Protein AF-A0A3D6BLB6-F1 (afdb_monomer_lite)

Sequence (50 aa):
MDDKQILDLYWERSEAAISETSKKYGKYCRYIAFNILHNDEDSEECVNDT

Structure (mmCIF, N/CA/C/O backbone):
data_AF-A0A3D6BLB6-F1
#
_entry.id   AF-A0A3D6BLB6-F1
#
loop_
_atom_site.group_PDB
_atom_site.id
_atom_site.type_symbol
_atom_site.label_atom_id
_atom_site.label_alt_id
_atom_site.label_comp_id
_atom_site.label_asym_id
_atom_site.label_entity_id
_atom_site.label_seq_id
_atom_site.pdbx_PDB_ins_code
_atom_site.Cartn_x
_atom_site.Cartn_y
_atom_site.Cartn_z
_atom_site.occupancy
_atom_site.B_iso_or_equiv
_atom_site.auth_seq_id
_atom_site.auth_comp_id
_atom_site.auth_asym_id
_atom_site.auth_atom_id
_atom_site.pdbx_PDB_model_num
ATOM 1 N N . MET A 1 1 ? -6.949 -7.487 9.353 1.00 85.44 1 MET A N 1
ATOM 2 C CA . MET A 1 1 ? -8.358 -7.066 9.247 1.00 85.44 1 MET A CA 1
ATOM 3 C C . MET A 1 1 ? -8.942 -7.578 7.930 1.00 85.44 1 MET A C 1
ATOM 5 O O . MET A 1 1 ? -8.166 -7.851 7.012 1.00 85.44 1 MET A O 1
ATOM 9 N N . ASP A 1 2 ? -10.256 -7.785 7.835 1.00 95.44 2 ASP A N 1
ATOM 10 C CA . ASP A 1 2 ? -10.933 -8.075 6.556 1.00 95.44 2 ASP A CA 1
ATOM 11 C C . ASP A 1 2 ? -11.166 -6.782 5.737 1.00 95.44 2 ASP A C 1
ATOM 13 O O . ASP A 1 2 ? -10.958 -5.685 6.243 1.00 95.44 2 ASP A O 1
ATOM 17 N N . ASP A 1 3 ? -11.549 -6.902 4.463 1.00 97.38 3 ASP A N 1
ATOM 18 C CA . ASP A 1 3 ? -11.767 -5.739 3.589 1.00 97.38 3 ASP A CA 1
ATOM 19 C C . ASP A 1 3 ? -12.965 -4.898 3.983 1.00 97.38 3 ASP A C 1
ATOM 21 O O . ASP A 1 3 ? -12.878 -3.676 3.920 1.00 97.38 3 ASP A O 1
ATOM 25 N N . LYS A 1 4 ? -14.068 -5.516 4.415 1.00 98.06 4 LYS A N 1
ATOM 26 C CA . LYS A 1 4 ? -15.251 -4.749 4.830 1.00 98.06 4 LYS A CA 1
ATOM 27 C C . LYS A 1 4 ? -14.918 -3.870 6.024 1.00 98.06 4 LYS A C 1
ATOM 29 O O . LYS A 1 4 ? -15.194 -2.681 6.010 1.00 98.06 4 LYS A O 1
ATOM 34 N N . GLN A 1 5 ? -14.218 -4.445 6.990 1.00 98.00 5 GLN A N 1
ATOM 35 C CA . GLN A 1 5 ? -13.731 -3.726 8.155 1.00 98.00 5 GLN A CA 1
ATOM 36 C C . GLN A 1 5 ? -12.775 -2.568 7.794 1.00 98.00 5 GLN A C 1
ATOM 38 O O . GLN A 1 5 ? -12.880 -1.487 8.365 1.00 98.00 5 GLN A O 1
ATOM 43 N N . ILE A 1 6 ? -11.856 -2.762 6.840 1.00 98.06 6 ILE A N 1
ATOM 44 C CA . ILE A 1 6 ? -10.976 -1.679 6.361 1.00 98.06 6 ILE A CA 1
ATOM 45 C C . ILE A 1 6 ? -11.792 -0.572 5.672 1.00 98.06 6 ILE A C 1
ATOM 47 O O . ILE A 1 6 ? -11.527 0.610 5.882 1.00 98.06 6 ILE A O 1
ATOM 51 N N . LEU A 1 7 ? -12.801 -0.939 4.875 1.00 98.19 7 LEU A N 1
ATOM 52 C CA . LEU A 1 7 ? -13.696 0.020 4.224 1.00 98.19 7 LEU A CA 1
ATOM 53 C C . LEU A 1 7 ? -14.492 0.839 5.244 1.00 98.19 7 LEU A C 1
ATOM 55 O O . LEU A 1 7 ? -14.605 2.050 5.075 1.00 98.19 7 LEU A O 1
ATOM 59 N N . ASP A 1 8 ? -14.985 0.215 6.313 1.00 98.50 8 ASP A N 1
ATOM 60 C CA . ASP A 1 8 ? -15.683 0.913 7.398 1.00 98.50 8 ASP A CA 1
ATOM 61 C C . ASP A 1 8 ? -14.793 2.001 8.027 1.00 98.50 8 ASP A C 1
ATOM 63 O O . ASP A 1 8 ? -15.237 3.136 8.197 1.00 98.50 8 ASP A O 1
ATOM 67 N N . LEU A 1 9 ? -13.501 1.718 8.253 1.00 98.38 9 LEU A N 1
ATOM 68 C CA . LEU A 1 9 ? -12.547 2.724 8.744 1.00 98.38 9 LEU A CA 1
ATOM 69 C C . LEU A 1 9 ? -12.377 3.906 7.776 1.00 98.38 9 LEU A C 1
ATOM 71 O O . LEU A 1 9 ? -12.275 5.052 8.221 1.00 98.38 9 LEU A O 1
ATOM 75 N N . TYR A 1 10 ? -12.356 3.654 6.461 1.00 98.00 10 TYR A N 1
ATOM 76 C CA . TYR A 1 10 ? -12.317 4.726 5.460 1.00 98.00 10 TYR A CA 1
ATOM 77 C C . TYR A 1 10 ? -13.592 5.572 5.483 1.00 98.00 10 TYR A C 1
ATOM 79 O O . TYR A 1 10 ? -13.510 6.801 5.414 1.00 98.00 10 TYR A O 1
ATOM 87 N N . TRP A 1 11 ? -14.762 4.941 5.620 1.00 98.31 11 TRP A N 1
ATOM 88 C CA . TRP A 1 11 ? -16.037 5.652 5.747 1.00 98.31 11 TRP A CA 1
ATOM 89 C C . TRP A 1 11 ? -16.083 6.534 6.996 1.00 98.31 11 TRP A C 1
ATOM 91 O O . TRP A 1 11 ? -16.583 7.658 6.941 1.00 98.31 11 TRP A O 1
ATOM 101 N N . GLU A 1 12 ? -15.493 6.066 8.094 1.00 98.25 12 GLU A N 1
ATOM 102 C CA . GLU A 1 12 ? -15.358 6.808 9.351 1.00 98.25 12 GLU A CA 1
ATOM 103 C C . GLU A 1 12 ? -14.244 7.869 9.331 1.00 98.25 12 GLU A C 1
ATOM 105 O O . GLU A 1 12 ? -14.073 8.597 10.310 1.00 98.25 12 GLU A O 1
ATOM 110 N N . ARG A 1 13 ? -13.492 7.995 8.227 1.00 97.69 13 ARG A N 1
ATOM 111 C CA . ARG A 1 13 ? -12.308 8.869 8.108 1.00 97.69 13 ARG A CA 1
ATOM 112 C C . ARG A 1 13 ? -11.239 8.593 9.174 1.00 97.69 13 ARG A C 1
ATOM 114 O O . ARG A 1 13 ? -10.547 9.507 9.618 1.00 97.69 13 ARG A O 1
ATOM 121 N N . SER A 1 14 ? -11.091 7.335 9.577 1.00 98.25 14 SER A N 1
ATOM 122 C CA . SER A 1 14 ? -10.069 6.907 10.529 1.00 98.25 14 SER A CA 1
ATOM 123 C C . SER A 1 14 ? -8.716 6.711 9.840 1.00 98.25 14 SER A C 1
ATOM 125 O O . SER A 1 14 ? -8.611 5.963 8.868 1.00 98.25 14 SER A O 1
ATOM 127 N N . GLU A 1 15 ? -7.650 7.315 10.374 1.00 97.38 15 GLU A N 1
ATOM 128 C CA . GLU A 1 15 ? -6.279 7.137 9.857 1.00 97.38 15 GLU A CA 1
ATOM 129 C C . GLU A 1 15 ? -5.797 5.680 9.933 1.00 97.38 15 GLU A C 1
ATOM 131 O O . GLU A 1 15 ? -4.946 5.257 9.148 1.00 97.38 15 GLU A O 1
ATOM 136 N N . ALA A 1 16 ? -6.386 4.872 10.822 1.00 97.56 16 ALA A N 1
ATOM 137 C CA . ALA A 1 16 ? -6.097 3.443 10.915 1.00 97.56 16 ALA A CA 1
ATOM 138 C C . ALA A 1 16 ? -6.410 2.684 9.611 1.00 97.56 16 ALA A C 1
ATOM 140 O O . ALA A 1 16 ? -5.827 1.630 9.363 1.00 97.56 16 ALA A O 1
ATOM 141 N N . ALA A 1 17 ? -7.287 3.220 8.754 1.00 97.31 17 ALA A N 1
ATOM 142 C CA . ALA A 1 17 ? -7.573 2.637 7.447 1.00 97.31 17 ALA A CA 1
ATOM 143 C C . ALA A 1 17 ? -6.311 2.537 6.575 1.00 97.31 17 ALA A C 1
ATOM 145 O O . ALA A 1 17 ? -6.106 1.534 5.891 1.00 97.31 17 ALA A O 1
ATOM 146 N N . ILE A 1 18 ? -5.431 3.542 6.642 1.00 95.56 18 ILE A N 1
ATOM 147 C CA . ILE A 1 18 ? -4.200 3.609 5.845 1.00 95.56 18 ILE A CA 1
ATOM 148 C C . ILE A 1 18 ? -3.240 2.495 6.274 1.00 95.56 18 ILE A C 1
ATOM 150 O O . ILE A 1 18 ? -2.740 1.735 5.442 1.00 95.56 18 ILE A O 1
ATOM 154 N N . SER A 1 19 ? -3.013 2.357 7.583 1.00 96.12 19 SER A N 1
ATOM 155 C CA . SER A 1 19 ? -2.074 1.367 8.114 1.00 96.12 19 SER A CA 1
ATOM 156 C C . SER A 1 19 ? -2.572 -0.064 7.909 1.00 96.12 19 SER A C 1
ATOM 158 O O . SER A 1 19 ? -1.786 -0.931 7.520 1.00 96.12 19 SER A O 1
ATOM 160 N N . GLU A 1 20 ? -3.871 -0.322 8.088 1.00 97.75 20 GLU A N 1
ATOM 161 C CA . GLU A 1 20 ? -4.443 -1.652 7.857 1.00 97.75 20 GLU A CA 1
ATOM 162 C C . GLU A 1 20 ? -4.476 -2.022 6.365 1.00 97.75 20 GLU A C 1
ATOM 164 O O . GLU A 1 20 ? -4.185 -3.173 6.020 1.00 97.75 20 GLU A O 1
ATOM 169 N N . THR A 1 21 ? -4.723 -1.059 5.468 1.00 96.44 21 THR A N 1
ATOM 170 C CA . THR A 1 21 ? -4.637 -1.270 4.010 1.00 96.44 21 THR A CA 1
ATOM 171 C C . THR A 1 21 ? -3.208 -1.574 3.579 1.00 96.44 21 THR A C 1
ATOM 173 O O . THR A 1 21 ? -2.972 -2.585 2.914 1.00 96.44 21 THR A O 1
ATOM 176 N N . SER A 1 22 ? -2.234 -0.769 4.019 1.00 95.31 22 SER A N 1
ATOM 177 C CA . SER A 1 22 ? -0.810 -0.985 3.725 1.00 95.31 22 SER A CA 1
ATOM 178 C C . SER A 1 22 ? -0.325 -2.341 4.245 1.00 95.31 22 SER A C 1
ATOM 180 O O . SER A 1 22 ? 0.310 -3.114 3.525 1.00 95.31 22 SER A O 1
ATOM 182 N N . LYS A 1 23 ? -0.718 -2.717 5.465 1.00 96.06 23 LYS A N 1
ATOM 183 C CA . LYS A 1 23 ? -0.376 -4.018 6.051 1.00 96.06 23 LYS A CA 1
ATOM 184 C C . LYS A 1 23 ? -0.936 -5.196 5.253 1.00 96.06 23 LYS A C 1
ATOM 186 O O . LY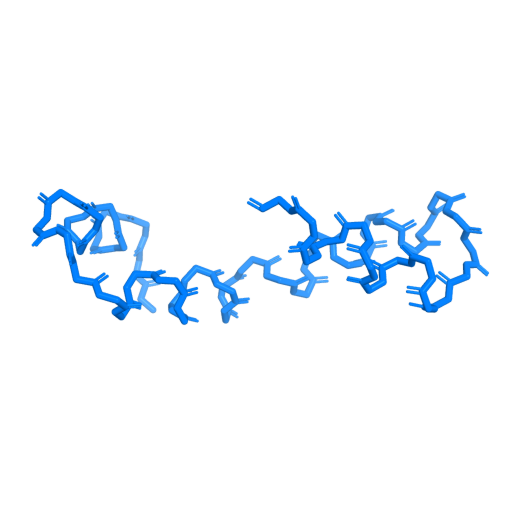S A 1 23 ? -0.272 -6.231 5.162 1.00 96.06 23 LYS A O 1
ATOM 191 N N . LYS A 1 24 ? -2.146 -5.066 4.703 1.00 97.25 24 LY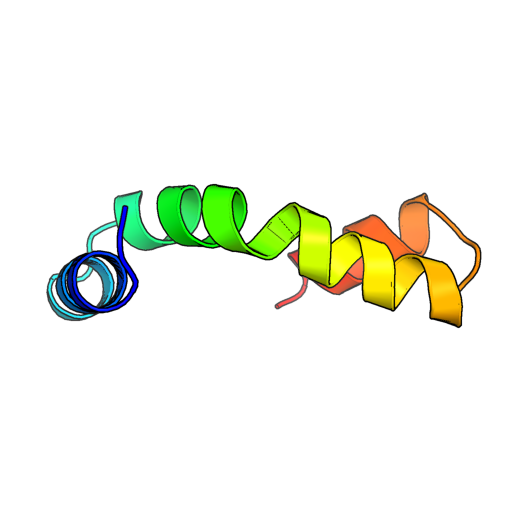S A N 1
ATOM 192 C CA . LYS A 1 24 ? -2.805 -6.142 3.953 1.00 97.25 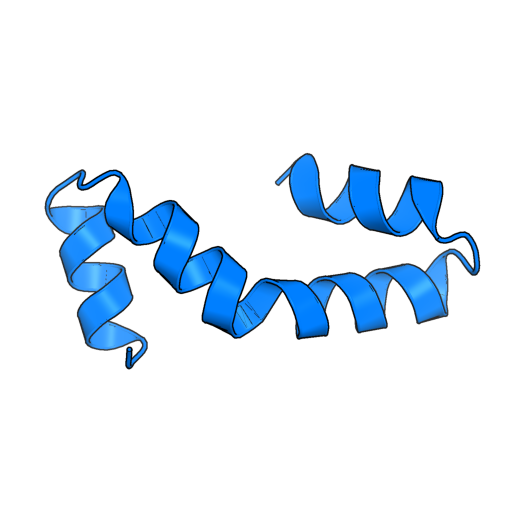24 LYS A CA 1
ATOM 193 C C . LYS A 1 24 ? -2.317 -6.237 2.507 1.00 97.25 24 LYS A C 1
ATOM 195 O O . LYS A 1 24 ? -2.070 -7.343 2.031 1.00 97.25 24 LYS A O 1
ATOM 200 N N . TYR A 1 25 ? -2.150 -5.103 1.834 1.00 96.38 25 TYR A N 1
ATOM 201 C CA . TYR A 1 25 ? -1.926 -5.045 0.387 1.00 96.38 25 TYR A CA 1
ATOM 202 C C . TYR A 1 25 ? -0.535 -4.566 -0.028 1.00 96.38 25 TYR A C 1
ATOM 204 O O . TYR A 1 25 ? -0.088 -4.908 -1.121 1.00 96.38 25 TYR A O 1
ATOM 212 N N . GLY A 1 26 ? 0.198 -3.862 0.837 1.00 95.19 26 GLY A N 1
ATOM 213 C CA . GLY A 1 26 ? 1.467 -3.213 0.485 1.00 95.19 26 GLY A CA 1
ATOM 214 C C . GLY A 1 26 ? 2.514 -4.176 -0.076 1.00 95.19 26 GLY A C 1
ATOM 215 O O . GLY A 1 26 ? 3.124 -3.903 -1.105 1.00 95.19 26 GLY A O 1
ATOM 216 N N . LYS A 1 27 ? 2.663 -5.370 0.519 1.00 94.88 27 LYS A N 1
ATOM 217 C CA . LYS A 1 27 ? 3.589 -6.397 -0.000 1.00 94.88 27 LYS A CA 1
AT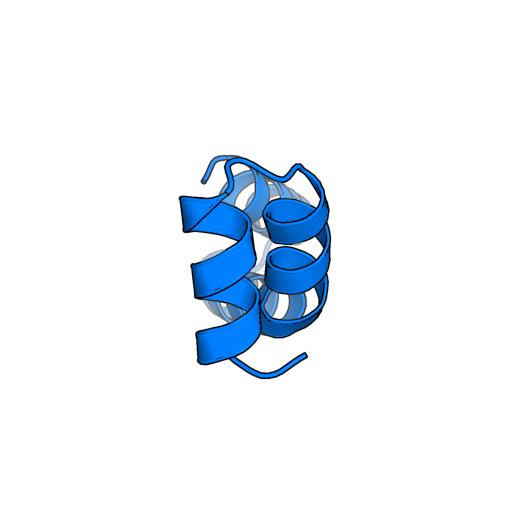OM 218 C C . LYS A 1 27 ? 3.207 -6.891 -1.394 1.00 94.88 27 LYS A C 1
ATOM 220 O O . LYS A 1 27 ? 4.088 -7.164 -2.203 1.00 94.88 27 LYS A O 1
ATOM 225 N N . TYR A 1 28 ? 1.910 -7.027 -1.660 1.00 96.75 28 TYR A N 1
ATOM 226 C CA . TYR A 1 28 ? 1.414 -7.495 -2.950 1.00 96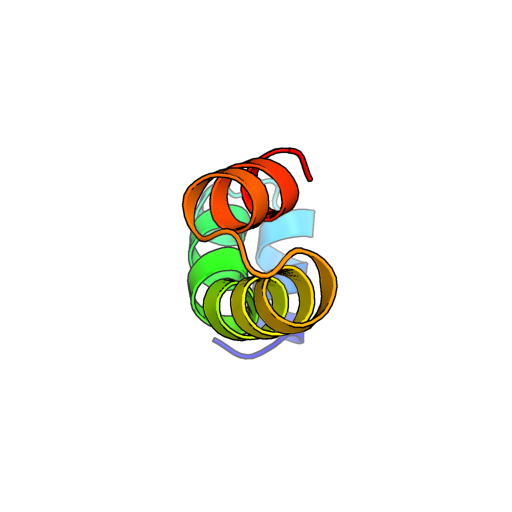.75 28 TYR A CA 1
ATOM 227 C C . TYR A 1 28 ? 1.619 -6.432 -4.034 1.00 96.75 28 TYR A C 1
ATOM 229 O O . TYR A 1 28 ? 2.165 -6.745 -5.090 1.00 96.75 28 TYR A O 1
ATOM 237 N N . CYS A 1 29 ? 1.289 -5.170 -3.739 1.00 96.94 29 CYS A N 1
ATOM 238 C CA . CYS A 1 29 ? 1.538 -4.047 -4.644 1.00 96.94 29 CYS A CA 1
ATOM 239 C C . CYS A 1 29 ? 3.033 -3.896 -4.956 1.00 96.94 29 CYS A C 1
ATOM 241 O O . CYS A 1 29 ? 3.410 -3.844 -6.125 1.00 96.94 29 CYS A O 1
ATOM 243 N N . ARG A 1 30 ? 3.895 -3.944 -3.931 1.00 96.31 30 ARG A N 1
ATOM 244 C CA . ARG A 1 30 ? 5.356 -3.875 -4.097 1.00 96.31 30 ARG A CA 1
ATOM 245 C C . ARG A 1 30 ? 5.908 -5.023 -4.933 1.00 96.31 30 ARG A C 1
ATOM 247 O O . ARG A 1 30 ? 6.787 -4.806 -5.756 1.00 96.31 30 ARG A O 1
ATOM 254 N N . TYR A 1 31 ? 5.400 -6.240 -4.743 1.00 97.31 31 TYR A N 1
ATOM 255 C CA . TYR A 1 31 ? 5.818 -7.394 -5.541 1.00 97.31 31 TYR A CA 1
ATOM 256 C C . TYR A 1 31 ? 5.487 -7.214 -7.029 1.00 97.31 31 TYR A C 1
ATOM 258 O O . TYR A 1 31 ? 6.318 -7.508 -7.887 1.00 97.31 31 TYR A O 1
ATOM 266 N N . ILE A 1 32 ? 4.295 -6.698 -7.341 1.00 97.62 32 ILE A N 1
ATOM 267 C CA . ILE A 1 32 ? 3.898 -6.404 -8.723 1.00 97.62 32 ILE A CA 1
ATOM 268 C C . ILE A 1 32 ? 4.779 -5.298 -9.312 1.00 97.62 32 ILE A C 1
ATOM 270 O O . ILE A 1 32 ? 5.316 -5.488 -10.401 1.00 97.62 32 ILE A O 1
ATOM 274 N N . ALA A 1 33 ? 4.955 -4.185 -8.593 1.00 97.31 33 ALA A N 1
ATOM 275 C CA . ALA A 1 33 ? 5.795 -3.071 -9.033 1.00 97.31 33 ALA A CA 1
ATOM 276 C C . ALA A 1 33 ? 7.233 -3.535 -9.315 1.00 97.31 33 ALA A C 1
ATOM 278 O O . ALA A 1 33 ? 7.761 -3.290 -10.399 1.00 97.31 33 ALA A O 1
ATOM 279 N N . PHE A 1 34 ? 7.812 -4.325 -8.407 1.00 97.94 34 PHE A N 1
ATOM 280 C CA . PHE A 1 34 ? 9.161 -4.867 -8.557 1.00 97.94 34 PHE A CA 1
ATOM 281 C C . PHE A 1 34 ? 9.311 -5.779 -9.773 1.00 97.94 34 PHE A C 1
ATOM 283 O O . PHE A 1 34 ? 10.302 -5.680 -10.490 1.00 97.94 34 PHE A O 1
ATOM 290 N N . ASN A 1 35 ? 8.324 -6.624 -10.065 1.00 97.88 35 ASN A N 1
ATOM 291 C CA . ASN A 1 35 ? 8.375 -7.487 -11.249 1.00 97.88 35 ASN A CA 1
ATOM 292 C C . ASN A 1 35 ? 8.285 -6.719 -12.577 1.00 97.88 35 ASN A C 1
ATOM 294 O O . ASN A 1 35 ? 8.569 -7.286 -13.630 1.00 97.88 35 ASN A O 1
ATOM 298 N N . ILE A 1 36 ? 7.858 -5.457 -12.548 1.00 97.38 36 ILE A N 1
ATOM 299 C CA . ILE A 1 36 ? 7.790 -4.595 -13.730 1.00 97.38 36 ILE A CA 1
ATOM 300 C C . ILE A 1 36 ? 9.063 -3.750 -13.818 1.00 97.38 36 ILE A C 1
ATOM 302 O O . ILE A 1 36 ? 9.747 -3.759 -14.842 1.00 97.38 36 ILE A O 1
ATOM 306 N N . LEU A 1 37 ? 9.397 -3.049 -12.735 1.00 97.12 37 LEU A N 1
ATOM 307 C CA . LEU A 1 37 ? 10.464 -2.049 -12.695 1.00 97.12 37 LEU A CA 1
ATOM 308 C C . LEU A 1 37 ? 11.850 -2.665 -12.491 1.00 97.12 37 LEU A C 1
ATOM 310 O O . LEU A 1 37 ? 12.842 -2.098 -12.935 1.00 97.12 37 LEU A O 1
ATOM 314 N N . HIS A 1 38 ? 11.929 -3.828 -11.836 1.00 96.44 38 HIS A N 1
ATOM 315 C CA . HIS A 1 38 ? 13.176 -4.487 -11.430 1.00 96.44 38 HIS A CA 1
ATOM 316 C C . HIS A 1 38 ? 14.120 -3.584 -10.609 1.00 96.44 38 HIS A C 1
ATOM 318 O O . HIS A 1 38 ? 15.320 -3.844 -10.525 1.00 96.44 38 HIS A O 1
ATOM 324 N N . ASN A 1 39 ? 13.571 -2.541 -9.984 1.00 97.25 39 ASN A N 1
ATOM 325 C CA . ASN A 1 39 ? 14.259 -1.605 -9.105 1.00 97.25 39 ASN A CA 1
ATOM 326 C C . ASN A 1 39 ? 13.474 -1.504 -7.796 1.00 97.25 39 ASN A C 1
ATOM 328 O O . ASN A 1 39 ? 12.270 -1.260 -7.814 1.00 97.25 39 ASN A O 1
ATOM 332 N N . ASP A 1 40 ? 14.148 -1.739 -6.675 1.00 95.31 40 ASP A N 1
ATOM 333 C CA . ASP A 1 40 ? 13.534 -1.770 -5.350 1.00 95.31 40 ASP A CA 1
ATOM 334 C C . ASP A 1 40 ? 13.091 -0.376 -4.872 1.00 95.31 40 ASP A C 1
ATOM 336 O O . ASP A 1 40 ? 11.987 -0.256 -4.348 1.00 95.31 40 ASP A O 1
ATOM 340 N N . GLU A 1 41 ? 13.902 0.659 -5.130 1.00 96.62 41 GLU A N 1
ATOM 341 C CA . GLU A 1 41 ? 13.628 2.053 -4.748 1.00 96.62 41 GLU A CA 1
ATOM 342 C C . GLU A 1 41 ? 12.445 2.606 -5.550 1.00 96.62 41 GLU A C 1
ATOM 344 O O . GLU A 1 41 ? 11.452 3.026 -4.960 1.00 96.62 41 GLU A O 1
ATOM 349 N N . ASP A 1 42 ? 12.474 2.458 -6.881 1.00 95.31 42 ASP A N 1
ATOM 350 C CA . ASP A 1 42 ? 11.364 2.886 -7.748 1.00 95.31 42 ASP A CA 1
ATOM 351 C C . ASP A 1 42 ? 10.067 2.116 -7.435 1.00 95.31 42 ASP A C 1
ATOM 353 O O . ASP A 1 42 ? 8.963 2.646 -7.550 1.00 95.31 42 ASP A O 1
ATOM 357 N N . SER A 1 43 ? 10.174 0.844 -7.029 1.00 96.19 43 SER A N 1
ATOM 358 C CA . SER A 1 43 ? 9.002 0.046 -6.637 1.00 96.19 43 SER A CA 1
ATOM 359 C C . SER A 1 43 ? 8.408 0.484 -5.307 1.00 96.19 43 SER A C 1
ATOM 361 O O . SER A 1 43 ? 7.205 0.330 -5.101 1.00 96.19 43 SER A O 1
ATOM 363 N N . GLU A 1 44 ? 9.232 0.979 -4.387 1.00 94.31 44 GLU A N 1
ATOM 364 C CA . GLU A 1 44 ? 8.773 1.536 -3.120 1.00 94.31 44 GLU A CA 1
ATOM 365 C C . GLU A 1 44 ? 8.147 2.920 -3.319 1.00 94.31 44 GLU A C 1
ATOM 367 O O . GLU A 1 4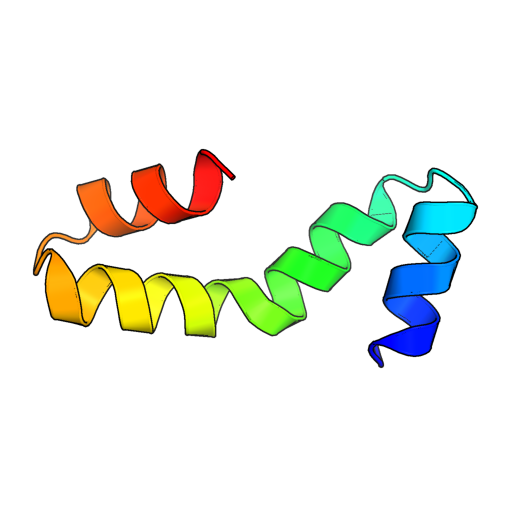4 ? 7.062 3.161 -2.791 1.00 94.31 44 GLU A O 1
ATOM 372 N N . GLU A 1 45 ? 8.764 3.792 -4.120 1.00 93.88 45 GLU A N 1
ATOM 373 C CA . GLU A 1 45 ? 8.209 5.105 -4.483 1.00 93.88 45 GLU A CA 1
ATOM 374 C C . GLU A 1 45 ? 6.850 4.947 -5.181 1.00 93.88 45 GLU A C 1
ATOM 376 O O . GLU A 1 45 ? 5.841 5.468 -4.707 1.00 93.88 45 GLU A O 1
ATOM 381 N N . CYS A 1 46 ? 6.778 4.104 -6.216 1.00 92.50 46 CYS A N 1
ATOM 382 C CA . CYS A 1 46 ? 5.557 3.894 -6.995 1.00 92.50 46 CYS A CA 1
ATOM 383 C C . CYS A 1 46 ? 4.370 3.386 -6.153 1.00 92.50 46 CYS A C 1
ATOM 385 O O . CYS A 1 46 ? 3.221 3.719 -6.443 1.00 92.50 46 CYS A O 1
ATOM 387 N N . VAL A 1 47 ? 4.625 2.587 -5.109 1.00 92.00 47 VAL A N 1
ATOM 388 C CA . VAL A 1 47 ? 3.574 2.095 -4.200 1.00 92.00 47 VAL A CA 1
ATOM 389 C C . VAL A 1 47 ? 3.180 3.138 -3.152 1.00 92.00 47 VAL A C 1
ATOM 391 O O . VAL A 1 47 ? 2.043 3.103 -2.692 1.00 92.00 47 VAL A O 1
ATOM 394 N N . ASN A 1 48 ? 4.083 4.044 -2.768 1.00 88.06 48 ASN A N 1
ATOM 395 C CA . ASN A 1 48 ? 3.805 5.104 -1.793 1.00 88.06 48 ASN A CA 1
ATOM 396 C C . ASN A 1 48 ? 3.167 6.359 -2.415 1.00 88.06 48 ASN A C 1
ATOM 398 O O . ASN A 1 48 ? 2.512 7.112 -1.699 1.00 88.06 48 ASN A O 1
ATOM 402 N N . ASP A 1 49 ? 3.327 6.578 -3.722 1.00 88.31 49 ASP A N 1
ATOM 403 C CA . ASP A 1 49 ? 2.725 7.708 -4.447 1.00 88.31 49 ASP A CA 1
ATOM 404 C C . ASP A 1 49 ? 1.194 7.602 -4.619 1.00 88.31 49 ASP A C 1
ATOM 406 O O . ASP A 1 49 ? 0.554 8.551 -5.082 1.00 88.31 49 ASP A O 1
ATOM 410 N N . THR A 1 50 ? 0.599 6.452 -4.275 1.00 63.66 50 THR A N 1
ATOM 411 C CA . THR A 1 50 ? -0.835 6.134 -4.438 1.00 63.66 50 THR A CA 1
ATOM 412 C C . THR A 1 50 ? -1.523 5.919 -3.095 1.00 63.66 50 THR A C 1
ATOM 414 O O . THR A 1 50 ? -2.651 6.439 -2.928 1.00 63.66 50 THR A O 1
#

pLDDT: mean 95.47, std 5.27, range [63.66, 98.5]

Radius of gyration: 12.51 Å; chains: 1; bounding box: 30×17×25 Å

Foldseek 3Di:
DDPVVLVVCVVVVHPVSVVVCCVVCVVVQLVVLCVVVVDNVVSNVVSVVD

Secondary structure (DSSP, 8-state):
--HHHHHHHHHTT-THHHHHHHHHHHHHHHHHHHHHH--HHHHHHHHH--